Protein AF-A0A6C1KFY9-F1 (afdb_monomer_lite)

Foldseek 3Di:
DDCVVVCVLPVDDLVVLVVVLVVVLVVCCVPVNDVRSVVSVVVSVVVSVVSVVVVVVVVVVVVVVVVVVVVVVVVVVVVVVVVVVVVVCPVVVVVVPPPPPD

Structure (mmCIF, N/CA/C/O backbone):
data_AF-A0A6C1KFY9-F1
#
_entry.id   AF-A0A6C1KFY9-F1
#
loop_
_atom_site.group_PDB
_atom_site.id
_atom_site.type_symbol
_atom_site.label_atom_id
_atom_site.label_alt_id
_atom_site.label_comp_id
_atom_site.label_asym_id
_atom_site.label_entity_id
_atom_site.label_seq_id
_atom_site.pdbx_PDB_ins_code
_atom_site.Cartn_x
_atom_site.Cartn_y
_atom_site.Cartn_z
_atom_site.occupancy
_atom_site.B_iso_or_equiv
_atom_site.auth_seq_id
_atom_site.auth_comp_id
_atom_site.auth_asym_id
_atom_site.auth_atom_id
_atom_site.pdbx_PDB_model_num
ATOM 1 N N . MET A 1 1 ? -2.645 -18.558 -9.566 1.00 48.78 1 MET A N 1
ATOM 2 C CA . MET A 1 1 ? -2.881 -17.749 -8.347 1.00 48.78 1 MET A CA 1
ATOM 3 C C . MET A 1 1 ? -3.885 -16.662 -8.713 1.00 48.78 1 MET A C 1
ATOM 5 O O . MET A 1 1 ? -3.737 -16.039 -9.753 1.00 48.78 1 MET A O 1
ATOM 9 N N . SER A 1 2 ? -4.982 -16.580 -7.966 1.00 59.94 2 SER A N 1
ATOM 10 C CA . SER A 1 2 ? -6.292 -16.037 -8.362 1.00 59.94 2 SER A CA 1
ATOM 11 C C . SER A 1 2 ? -6.305 -14.546 -8.737 1.00 59.94 2 SER A C 1
ATOM 13 O O . SER A 1 2 ? -5.948 -13.709 -7.911 1.00 59.94 2 SER A O 1
ATOM 15 N N . GLY A 1 3 ? -6.831 -14.204 -9.922 1.00 59.00 3 GLY A N 1
ATOM 16 C CA . GLY A 1 3 ? -6.995 -12.820 -10.409 1.00 59.00 3 GLY A CA 1
ATOM 17 C C . GLY A 1 3 ? -7.806 -11.892 -9.490 1.00 59.00 3 GLY A C 1
ATOM 18 O O . GLY A 1 3 ? -7.597 -10.682 -9.501 1.00 59.00 3 GLY A O 1
ATOM 19 N N . LEU A 1 4 ? -8.640 -12.449 -8.603 1.00 62.00 4 LEU A N 1
ATOM 20 C CA . LEU A 1 4 ? -9.319 -11.713 -7.527 1.00 62.00 4 LEU A CA 1
ATOM 21 C C . LEU A 1 4 ? -8.346 -11.034 -6.552 1.00 62.00 4 LEU A C 1
ATOM 23 O O . LEU A 1 4 ? -8.603 -9.921 -6.102 1.00 62.00 4 LEU A O 1
ATOM 27 N N . ALA A 1 5 ? -7.208 -11.667 -6.260 1.00 59.53 5 ALA A N 1
ATOM 28 C CA . ALA A 1 5 ? -6.187 -11.086 -5.393 1.00 59.53 5 ALA A CA 1
ATOM 29 C C . ALA A 1 5 ? -5.513 -9.877 -6.058 1.00 59.53 5 ALA A C 1
ATOM 31 O O . ALA A 1 5 ? -5.189 -8.911 -5.378 1.00 59.53 5 ALA A O 1
ATOM 32 N N . HIS A 1 6 ? -5.359 -9.897 -7.385 1.00 57.59 6 HIS A N 1
ATOM 33 C CA . HIS A 1 6 ? -4.833 -8.764 -8.148 1.00 57.59 6 HIS A CA 1
ATOM 34 C C . HIS A 1 6 ? -5.833 -7.602 -8.210 1.00 57.59 6 HIS A C 1
ATOM 36 O O . HIS A 1 6 ? -5.449 -6.461 -7.977 1.00 57.59 6 HIS A O 1
ATOM 42 N N . LEU A 1 7 ? -7.124 -7.885 -8.418 1.00 62.16 7 LEU A N 1
ATOM 43 C CA . LEU A 1 7 ? -8.197 -6.880 -8.402 1.00 62.16 7 LEU A CA 1
ATOM 44 C C . LEU A 1 7 ? -8.366 -6.220 -7.026 1.00 62.16 7 LEU A C 1
ATOM 46 O O . LEU A 1 7 ? -8.491 -5.004 -6.938 1.00 62.16 7 LEU A O 1
ATOM 50 N N . LEU A 1 8 ? -8.298 -6.990 -5.939 1.00 59.75 8 LEU A N 1
ATOM 51 C CA . LEU A 1 8 ? -8.354 -6.441 -4.580 1.00 59.75 8 LEU A CA 1
ATOM 52 C C . LEU A 1 8 ? -7.058 -5.722 -4.168 1.00 59.75 8 LEU A C 1
ATOM 54 O O . LEU A 1 8 ? -7.097 -4.814 -3.337 1.00 59.75 8 LEU A O 1
ATOM 58 N N . ALA A 1 9 ? -5.909 -6.109 -4.730 1.00 59.88 9 ALA A N 1
ATOM 59 C CA . ALA A 1 9 ? -4.624 -5.480 -4.427 1.00 59.88 9 ALA A CA 1
ATOM 60 C C . ALA A 1 9 ? -4.367 -4.190 -5.222 1.00 59.88 9 ALA A C 1
ATOM 62 O O . ALA A 1 9 ? -3.793 -3.257 -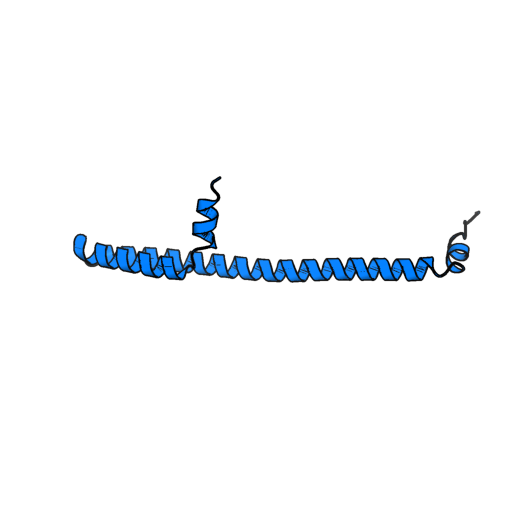4.660 1.00 59.88 9 ALA A O 1
ATOM 63 N N . TYR A 1 10 ? -4.795 -4.133 -6.488 1.00 58.06 10 TYR A N 1
ATOM 64 C CA . TYR A 1 10 ? -4.511 -3.028 -7.413 1.00 58.06 10 TYR A CA 1
ATOM 65 C C . TYR A 1 10 ? -5.752 -2.245 -7.861 1.00 58.06 10 TYR A C 1
ATOM 67 O O . TYR A 1 10 ? -5.621 -1.086 -8.239 1.00 58.06 10 TYR A O 1
ATOM 75 N N . GLY A 1 11 ? -6.949 -2.833 -7.793 1.00 61.44 11 GLY A N 1
ATOM 76 C CA . GLY A 1 11 ? -8.210 -2.165 -8.138 1.00 61.44 11 GLY A CA 1
ATOM 77 C C . GLY A 1 11 ? -8.867 -1.430 -6.969 1.00 61.44 11 GLY A C 1
ATOM 78 O O . GLY A 1 11 ? -9.712 -0.570 -7.196 1.00 61.44 11 GLY A O 1
ATOM 79 N N . VAL A 1 12 ? -8.476 -1.727 -5.723 1.00 64.00 12 VAL A N 1
ATOM 80 C CA . VAL A 1 12 ? -8.985 -1.040 -4.527 1.00 64.00 12 VAL A CA 1
ATOM 81 C C . VAL A 1 12 ? -7.975 0.018 -4.077 1.00 64.00 12 VAL A C 1
ATOM 83 O O . VAL A 1 12 ? -6.905 -0.332 -3.566 1.00 64.00 12 VAL A O 1
ATOM 86 N N . PRO A 1 13 ? -8.295 1.313 -4.232 1.00 68.62 13 PRO A N 1
ATOM 87 C CA . PRO A 1 13 ? -7.466 2.393 -3.730 1.00 68.62 13 PRO A CA 1
ATOM 88 C C . PRO A 1 13 ? -7.088 2.232 -2.253 1.00 68.62 13 PRO A C 1
ATOM 90 O O . PRO A 1 13 ? -7.913 1.867 -1.415 1.00 68.62 13 PRO A O 1
ATOM 93 N N . TRP A 1 14 ? -5.846 2.569 -1.905 1.00 70.88 14 TRP A N 1
ATOM 94 C CA . TRP A 1 14 ? -5.317 2.420 -0.544 1.00 70.88 14 TRP A CA 1
ATOM 95 C C . TRP A 1 14 ? -6.132 3.165 0.531 1.00 70.88 14 TRP A C 1
ATOM 97 O O . TRP A 1 14 ? -6.159 2.738 1.682 1.00 70.88 14 TRP A O 1
ATOM 107 N N . TRP A 1 15 ? -6.838 4.242 0.167 1.00 71.81 15 TRP A N 1
ATOM 108 C CA . TRP A 1 15 ? -7.678 5.010 1.090 1.00 71.81 15 TRP A CA 1
ATOM 109 C C . TRP A 1 15 ? -8.924 4.241 1.562 1.00 71.81 15 TRP A C 1
ATOM 111 O O . TRP A 1 15 ? -9.345 4.424 2.703 1.00 71.81 15 TRP A O 1
ATOM 121 N N . LEU A 1 16 ? -9.459 3.311 0.758 1.00 78.19 16 LEU A N 1
ATOM 122 C CA . LEU A 1 16 ? -10.575 2.444 1.169 1.00 78.19 16 LEU A CA 1
ATOM 123 C C . LEU A 1 16 ? -10.174 1.491 2.300 1.00 78.19 16 LEU A C 1
ATOM 125 O O . LEU A 1 16 ? -10.959 1.249 3.215 1.00 78.19 16 LEU A O 1
ATOM 129 N N . TRP A 1 17 ? -8.926 1.014 2.294 1.00 76.62 17 TRP A N 1
ATOM 130 C CA . TRP A 1 17 ? -8.371 0.240 3.407 1.00 76.62 17 TRP A CA 1
ATOM 131 C C . TRP A 1 17 ? -8.267 1.075 4.687 1.00 76.62 17 TRP A C 1
ATOM 133 O O . TRP A 1 17 ? -8.447 0.544 5.781 1.00 76.62 17 TRP A O 1
ATOM 143 N N . GLY A 1 18 ? -8.040 2.386 4.556 1.00 79.44 18 GLY A N 1
ATOM 144 C CA . GLY A 1 18 ? -8.043 3.314 5.684 1.00 79.44 18 GLY A CA 1
ATOM 145 C C . GLY A 1 18 ? -9.425 3.468 6.313 1.00 79.44 18 GLY A C 1
ATOM 146 O O . GLY A 1 18 ? -9.543 3.397 7.533 1.00 79.44 18 GLY A O 1
ATOM 147 N N . ILE A 1 19 ? -10.473 3.592 5.492 1.00 83.75 19 ILE A N 1
ATOM 148 C CA . ILE A 1 19 ? -11.867 3.682 5.960 1.00 83.75 19 ILE A CA 1
ATOM 149 C C . ILE A 1 19 ? -12.294 2.382 6.654 1.00 83.75 19 ILE A C 1
ATOM 151 O O . ILE A 1 19 ? -12.801 2.418 7.774 1.00 83.75 19 ILE A O 1
ATOM 155 N N . ALA A 1 20 ? -12.050 1.229 6.022 1.00 83.56 20 ALA A N 1
ATOM 156 C CA . ALA A 1 20 ? -12.383 -0.073 6.601 1.00 83.56 20 ALA A CA 1
ATOM 157 C C . ALA A 1 20 ? -11.632 -0.320 7.921 1.00 83.56 20 ALA A C 1
ATOM 159 O O . ALA A 1 20 ? -12.216 -0.792 8.897 1.00 83.56 20 ALA A O 1
ATOM 160 N N . GLY A 1 21 ? -10.353 0.057 7.977 1.00 83.00 21 GLY A N 1
ATOM 161 C CA . GLY A 1 21 ? -9.558 -0.021 9.195 1.00 83.00 21 GLY A CA 1
ATOM 162 C C . GLY A 1 21 ? -10.063 0.893 10.309 1.00 83.00 21 GLY A C 1
ATOM 163 O O . GLY A 1 21 ? -10.128 0.465 11.456 1.00 83.00 21 GLY A O 1
ATOM 164 N N . LEU A 1 22 ? -10.474 2.123 9.991 1.00 84.75 22 LEU A N 1
ATOM 165 C CA . LEU A 1 22 ? -11.059 3.056 10.960 1.00 84.75 22 LEU A CA 1
ATOM 166 C C . LEU A 1 22 ? -12.356 2.513 11.566 1.00 84.75 22 LEU A C 1
ATOM 168 O O . LEU A 1 22 ? -12.545 2.593 12.780 1.00 84.75 22 LEU A O 1
ATOM 172 N N . LEU A 1 23 ? -13.219 1.909 10.746 1.00 88.19 23 LEU A N 1
ATOM 173 C CA . LEU A 1 23 ? -14.431 1.240 11.224 1.00 88.19 23 LEU A CA 1
ATOM 174 C C . LEU A 1 23 ? -14.098 0.053 12.138 1.00 88.19 23 LEU A C 1
ATOM 176 O O . LEU A 1 23 ? -14.722 -0.106 13.187 1.00 88.19 23 LEU A O 1
ATOM 180 N N . ALA A 1 24 ? -13.081 -0.739 11.788 1.00 84.12 24 ALA A N 1
ATOM 181 C CA . ALA A 1 24 ? -12.619 -1.847 12.619 1.00 84.12 24 ALA A CA 1
ATOM 182 C C . ALA A 1 24 ? -12.058 -1.363 13.968 1.00 84.12 24 ALA A C 1
ATOM 184 O O . ALA A 1 24 ? -12.394 -1.929 15.006 1.00 84.12 24 ALA A O 1
ATOM 185 N N . VAL A 1 25 ? -11.267 -0.285 13.977 1.00 86.12 25 VAL A N 1
ATOM 186 C CA . VAL A 1 25 ? -10.746 0.352 15.200 1.00 86.12 25 VAL A CA 1
ATOM 187 C C . VAL A 1 25 ? -11.884 0.888 16.069 1.00 86.12 25 VAL A C 1
ATOM 189 O O . VAL A 1 25 ? -11.876 0.672 17.280 1.00 86.12 25 VAL A O 1
ATOM 192 N N . ALA A 1 26 ? -12.882 1.547 15.474 1.00 84.50 26 ALA A N 1
ATOM 193 C CA . ALA A 1 26 ? -14.044 2.062 16.196 1.00 84.50 26 ALA A CA 1
ATOM 194 C C . ALA A 1 26 ? -14.874 0.931 16.830 1.00 84.50 26 ALA A C 1
ATOM 196 O O . ALA A 1 26 ? -15.290 1.038 17.986 1.00 84.50 26 ALA A O 1
ATOM 197 N N . ALA A 1 27 ? -15.060 -0.181 16.113 1.00 86.38 27 ALA A N 1
ATOM 198 C CA . ALA A 1 27 ? -15.695 -1.379 16.654 1.00 86.38 27 ALA A CA 1
ATOM 199 C C . ALA A 1 27 ? -14.865 -1.989 17.800 1.00 86.38 27 ALA A C 1
ATOM 201 O O . ALA A 1 27 ? -15.406 -2.289 18.863 1.00 86.38 27 ALA A O 1
ATOM 202 N N . LEU A 1 28 ? -13.542 -2.090 17.639 1.00 85.44 28 LEU A N 1
ATOM 203 C CA . LEU A 1 28 ? -12.628 -2.574 18.681 1.00 85.44 28 LEU A CA 1
ATOM 204 C C . LEU A 1 28 ? -12.643 -1.693 19.933 1.00 85.44 28 LEU A C 1
ATOM 206 O O . LEU A 1 28 ? -12.646 -2.221 21.042 1.00 85.44 28 LEU A O 1
ATOM 210 N N . ALA A 1 29 ? -12.718 -0.370 19.778 1.00 84.69 29 ALA A N 1
ATOM 211 C CA . ALA A 1 29 ? -12.849 0.561 20.897 1.00 84.69 29 ALA A CA 1
ATOM 212 C C . ALA A 1 29 ? -14.120 0.307 21.711 1.00 84.69 29 ALA A C 1
ATOM 214 O O . ALA A 1 29 ? -14.108 0.439 22.934 1.00 84.69 29 ALA A O 1
ATOM 215 N N . ARG A 1 30 ? -15.202 -0.089 21.032 1.00 85.38 30 ARG A N 1
ATOM 216 C CA . ARG A 1 30 ? -16.499 -0.374 21.648 1.00 85.38 30 ARG A CA 1
ATOM 217 C C . ARG A 1 30 ? -16.520 -1.708 22.399 1.00 85.38 30 ARG A C 1
ATOM 219 O O . ARG A 1 30 ? -17.201 -1.796 23.413 1.00 85.38 30 ARG A O 1
ATOM 226 N N . VAL A 1 31 ? -15.806 -2.722 21.904 1.00 89.06 31 VAL A N 1
ATOM 227 C CA . VAL A 1 31 ? -15.886 -4.106 22.414 1.00 89.06 31 VAL A CA 1
ATOM 228 C C . VAL A 1 31 ? -14.728 -4.463 23.353 1.00 89.06 31 VAL A C 1
ATOM 230 O O . VAL A 1 31 ? -14.944 -5.108 24.373 1.00 89.06 31 VAL A O 1
ATOM 233 N N . ALA A 1 32 ? -13.505 -4.036 23.037 1.00 83.69 32 ALA A N 1
ATOM 234 C CA . ALA A 1 32 ? -12.279 -4.398 23.761 1.00 83.69 32 ALA A CA 1
ATOM 235 C C . ALA A 1 32 ? -11.643 -3.214 24.518 1.00 83.69 32 ALA A C 1
ATOM 237 O O . ALA A 1 32 ? -10.607 -3.362 25.171 1.00 83.69 32 ALA A O 1
ATOM 238 N N . GLY A 1 33 ? -12.262 -2.033 24.443 1.00 85.50 33 GLY A N 1
ATOM 239 C CA . GLY A 1 33 ? -11.838 -0.831 25.150 1.00 85.50 33 GLY A CA 1
ATOM 240 C C . GLY A 1 33 ? -10.706 -0.056 24.470 1.00 85.50 33 GLY A C 1
ATOM 241 O O . GLY A 1 33 ? -10.117 -0.458 23.464 1.00 85.50 33 GLY A O 1
ATOM 242 N N . LEU A 1 34 ? -10.389 1.105 25.051 1.00 84.50 34 LEU A N 1
ATOM 243 C CA . LEU A 1 34 ? -9.510 2.114 24.445 1.00 84.50 34 LEU A CA 1
ATOM 244 C C . LEU A 1 34 ? -8.079 1.611 24.191 1.00 84.50 34 LEU A C 1
ATOM 246 O O . LEU A 1 34 ? -7.431 2.013 23.228 1.00 84.50 34 LEU A O 1
ATOM 250 N N . ARG A 1 35 ? -7.582 0.717 25.053 1.00 85.00 35 ARG A N 1
ATOM 251 C CA . ARG A 1 35 ? -6.213 0.186 24.984 1.00 85.00 35 ARG A CA 1
ATOM 252 C C . ARG A 1 35 ? -6.011 -0.700 23.751 1.00 85.00 35 ARG A C 1
ATOM 254 O O . ARG A 1 35 ? -5.006 -0.562 23.059 1.00 85.00 35 ARG A O 1
ATOM 261 N N . ALA A 1 36 ? -6.990 -1.555 23.449 1.00 79.62 36 ALA A N 1
ATOM 262 C CA . ALA A 1 36 ? -6.989 -2.388 22.250 1.00 79.62 36 ALA A CA 1
ATOM 263 C C . ALA A 1 36 ? -7.184 -1.547 20.979 1.00 79.62 36 ALA A C 1
ATOM 265 O O . ALA A 1 36 ? -6.523 -1.790 19.971 1.00 79.62 36 ALA A O 1
ATOM 266 N N . ALA A 1 37 ? -8.026 -0.512 21.046 1.00 80.75 37 ALA A N 1
ATOM 267 C CA . ALA A 1 37 ? -8.210 0.422 19.940 1.00 80.75 37 ALA A CA 1
ATOM 268 C C 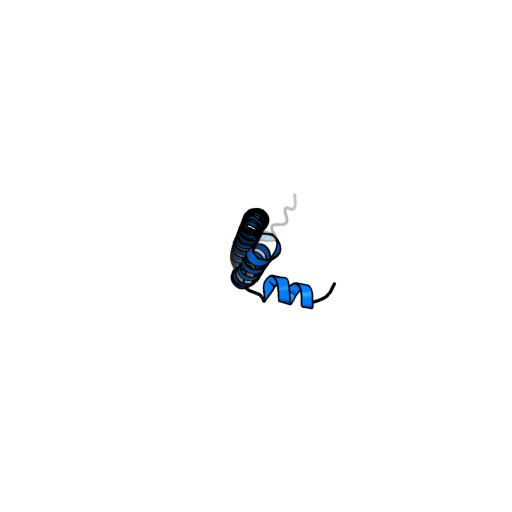. ALA A 1 37 ? -6.923 1.177 19.590 1.00 80.75 37 ALA A C 1
ATOM 270 O O . ALA A 1 37 ? -6.581 1.263 18.419 1.00 80.75 37 ALA A O 1
ATOM 271 N N . LEU A 1 38 ? -6.172 1.668 20.582 1.00 84.25 38 LEU A N 1
ATOM 272 C CA . LEU A 1 38 ? -4.893 2.347 20.344 1.00 84.25 38 LEU A CA 1
ATOM 273 C C . LEU A 1 38 ? -3.870 1.437 19.655 1.00 84.25 38 LEU A C 1
ATOM 275 O O . LEU A 1 38 ? -3.213 1.864 18.704 1.00 84.25 38 LEU A O 1
ATOM 279 N N . ALA A 1 39 ? -3.771 0.177 20.087 1.00 86.00 39 ALA A N 1
ATOM 280 C CA . ALA A 1 39 ? -2.915 -0.807 19.430 1.00 86.00 39 ALA A CA 1
ATOM 281 C C . ALA A 1 39 ? -3.362 -1.063 17.979 1.00 86.00 39 ALA A C 1
ATOM 283 O O . ALA A 1 39 ? -2.538 -1.054 17.065 1.00 86.00 39 ALA A O 1
ATOM 284 N N . ALA A 1 40 ? -4.669 -1.214 17.748 1.00 82.38 40 ALA A N 1
ATOM 285 C CA . ALA A 1 40 ? -5.228 -1.395 16.411 1.00 82.38 40 ALA A CA 1
ATOM 286 C C . ALA A 1 40 ? -4.978 -0.178 15.500 1.00 82.38 40 ALA A C 1
ATOM 288 O O . ALA A 1 40 ? -4.656 -0.352 14.326 1.00 82.38 40 ALA A O 1
ATOM 289 N N . THR A 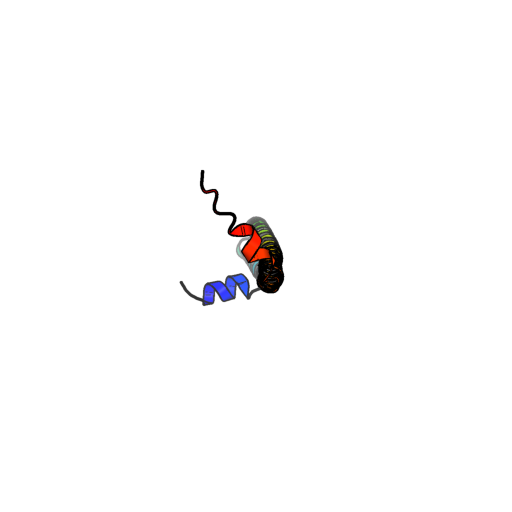1 41 ? -5.040 1.045 16.035 1.00 86.19 41 THR A N 1
ATOM 290 C CA . THR A 1 41 ? -4.707 2.272 15.296 1.00 86.19 41 THR A CA 1
ATOM 291 C C . THR A 1 41 ? -3.243 2.294 14.867 1.00 86.19 41 THR A C 1
ATOM 293 O O . THR A 1 41 ? -2.953 2.652 13.727 1.00 86.19 41 THR A O 1
ATOM 296 N N . ALA A 1 42 ? -2.316 1.887 15.740 1.00 86.75 42 ALA A N 1
ATOM 297 C CA . ALA A 1 42 ? -0.893 1.825 15.403 1.00 86.75 42 ALA A CA 1
ATOM 298 C C . ALA A 1 42 ? -0.617 0.807 14.283 1.00 86.75 42 ALA A C 1
ATOM 300 O O . ALA A 1 42 ? 0.090 1.114 13.321 1.00 86.75 42 ALA A O 1
ATOM 301 N N . VAL A 1 43 ? -1.239 -0.375 14.363 1.00 87.88 43 VAL A N 1
ATOM 302 C CA . VAL A 1 43 ? -1.160 -1.399 13.310 1.00 87.88 43 VAL A CA 1
ATOM 303 C C . VAL A 1 43 ? -1.743 -0.873 11.998 1.00 87.88 43 VAL A C 1
ATOM 305 O O . VAL A 1 43 ? -1.122 -1.008 10.944 1.00 87.88 43 VAL A O 1
ATOM 308 N N . LEU A 1 44 ? -2.905 -0.220 12.052 1.00 86.56 44 LEU A N 1
ATOM 309 C CA . LEU A 1 44 ? -3.544 0.359 10.875 1.00 86.56 44 LEU A CA 1
ATOM 310 C C . LEU A 1 44 ? -2.666 1.431 10.216 1.00 86.56 44 LEU A C 1
ATOM 312 O O . LEU A 1 44 ? -2.495 1.420 8.997 1.00 86.56 44 LEU A O 1
ATOM 316 N N . ALA A 1 45 ? -2.078 2.327 11.011 1.00 84.88 45 ALA A N 1
ATOM 317 C CA . ALA A 1 45 ? -1.181 3.367 10.520 1.00 84.88 45 ALA A CA 1
ATOM 318 C C . ALA A 1 45 ? 0.049 2.769 9.822 1.00 84.88 45 ALA A C 1
ATOM 320 O O . ALA A 1 45 ? 0.409 3.211 8.729 1.00 84.88 45 ALA A O 1
ATOM 321 N N . PHE A 1 46 ? 0.647 1.725 10.403 1.00 87.00 46 PHE A N 1
ATOM 322 C CA . PHE A 1 46 ? 1.778 1.018 9.804 1.00 87.00 46 PHE A CA 1
ATOM 323 C C . PHE A 1 46 ? 1.413 0.383 8.454 1.00 87.00 46 PHE A C 1
ATOM 325 O O . PHE A 1 46 ? 2.114 0.581 7.460 1.00 87.00 46 PHE A O 1
ATOM 332 N N . VAL A 1 47 ? 0.278 -0.321 8.383 1.00 83.31 47 VAL A N 1
ATOM 333 C CA . VAL A 1 47 ? -0.200 -0.958 7.144 1.00 83.31 47 VAL A CA 1
ATOM 334 C C . VAL A 1 47 ? -0.468 0.080 6.051 1.00 83.31 47 VAL A C 1
ATOM 336 O O . VAL A 1 47 ? -0.067 -0.117 4.902 1.00 83.31 47 VAL A O 1
ATOM 339 N N . LEU A 1 48 ? -1.109 1.201 6.389 1.00 81.81 48 LEU A N 1
ATOM 340 C CA . LEU A 1 48 ? -1.388 2.270 5.428 1.00 81.81 48 LEU A CA 1
ATOM 341 C C . LEU A 1 48 ? -0.108 2.941 4.927 1.00 81.81 48 LEU A C 1
ATOM 343 O O . LEU A 1 48 ? 0.016 3.172 3.724 1.00 81.81 48 LEU A O 1
ATOM 347 N N . ALA A 1 49 ? 0.855 3.208 5.813 1.00 79.00 49 ALA A N 1
ATOM 348 C CA . ALA A 1 49 ? 2.146 3.775 5.435 1.00 79.00 49 ALA A CA 1
ATOM 349 C C . ALA A 1 49 ? 2.907 2.846 4.477 1.00 79.00 49 ALA A C 1
ATOM 351 O O . ALA A 1 49 ? 3.373 3.289 3.425 1.00 79.00 49 ALA A O 1
ATOM 352 N N . HIS A 1 50 ? 2.951 1.548 4.786 1.00 77.12 50 HIS A N 1
ATOM 353 C CA . HIS A 1 50 ? 3.610 0.552 3.945 1.00 77.12 50 HIS A CA 1
ATOM 354 C C . HIS A 1 50 ? 2.946 0.430 2.564 1.00 77.12 50 HIS A C 1
ATOM 356 O O . HIS A 1 50 ? 3.626 0.442 1.536 1.00 77.12 50 HIS A O 1
ATOM 362 N N . ARG A 1 51 ? 1.607 0.371 2.502 1.00 76.06 51 ARG A N 1
ATOM 363 C CA . ARG A 1 51 ? 0.888 0.298 1.215 1.00 76.06 51 ARG A CA 1
ATOM 364 C C . ARG A 1 51 ? 1.021 1.575 0.393 1.00 76.06 51 ARG A C 1
ATOM 366 O O . ARG A 1 51 ? 1.161 1.482 -0.825 1.00 76.06 51 ARG A O 1
ATOM 373 N N . LYS A 1 52 ? 1.018 2.747 1.036 1.00 76.88 52 LYS A N 1
ATOM 374 C CA . LYS A 1 52 ? 1.254 4.030 0.363 1.00 76.88 52 LYS A CA 1
ATOM 375 C C . LYS A 1 52 ? 2.648 4.071 -0.267 1.00 76.88 52 LYS A C 1
ATOM 377 O O . LYS A 1 52 ? 2.758 4.431 -1.436 1.00 76.88 52 LYS A O 1
ATOM 382 N N . GLY A 1 53 ? 3.680 3.645 0.465 1.00 73.25 53 GLY A N 1
ATOM 383 C CA . GLY A 1 53 ? 5.046 3.542 -0.058 1.00 73.25 53 GLY A CA 1
ATOM 384 C C . GLY A 1 53 ? 5.145 2.588 -1.251 1.00 73.25 53 GLY A C 1
ATOM 385 O O . GLY A 1 53 ? 5.684 2.957 -2.290 1.00 73.25 53 GLY A O 1
ATOM 386 N N . ALA A 1 54 ? 4.539 1.401 -1.151 1.00 72.06 54 ALA A N 1
ATOM 387 C CA . ALA A 1 54 ? 4.537 0.418 -2.235 1.00 72.06 54 ALA A CA 1
ATOM 388 C C . ALA A 1 54 ? 3.813 0.916 -3.502 1.00 72.06 54 ALA A C 1
ATOM 390 O O . ALA A 1 54 ? 4.315 0.729 -4.608 1.00 72.06 54 ALA A O 1
ATOM 391 N N . GLN A 1 55 ? 2.663 1.588 -3.367 1.00 67.62 55 GLN A N 1
ATOM 392 C CA . GLN A 1 55 ? 1.954 2.158 -4.521 1.00 67.62 55 GLN A CA 1
ATOM 393 C C . GLN A 1 55 ? 2.702 3.346 -5.146 1.00 67.62 55 GLN A C 1
ATOM 395 O O . GLN A 1 55 ? 2.728 3.480 -6.371 1.00 67.62 55 GLN A O 1
ATOM 400 N N . GLN A 1 56 ? 3.344 4.193 -4.336 1.00 70.06 56 GLN A N 1
ATOM 401 C CA . GLN A 1 56 ? 4.181 5.283 -4.848 1.00 70.06 56 GLN A CA 1
ATOM 402 C C . GLN A 1 56 ? 5.418 4.754 -5.585 1.00 70.06 56 GLN A C 1
ATOM 404 O O . GLN A 1 56 ? 5.686 5.206 -6.693 1.00 70.06 56 GLN A O 1
ATOM 409 N N . GLY A 1 57 ? 6.107 3.749 -5.036 1.00 67.44 57 GLY A N 1
ATOM 410 C CA . GLY A 1 57 ? 7.231 3.096 -5.712 1.00 67.44 57 GLY A CA 1
ATOM 411 C C . GLY A 1 57 ? 6.821 2.422 -7.024 1.00 67.44 57 GLY A C 1
ATOM 412 O O . GLY A 1 57 ? 7.464 2.627 -8.047 1.00 67.44 57 GLY A O 1
ATOM 413 N N . TYR A 1 58 ? 5.700 1.693 -7.033 1.00 62.53 58 TYR A N 1
ATOM 414 C CA . TYR A 1 58 ? 5.200 1.021 -8.238 1.00 62.53 58 TYR A CA 1
ATOM 415 C C . TYR A 1 58 ? 4.811 2.010 -9.348 1.00 62.53 58 TYR A C 1
ATOM 417 O O . TYR A 1 58 ? 5.151 1.816 -10.512 1.00 62.53 58 TYR A O 1
ATOM 425 N N . SER A 1 59 ? 4.132 3.106 -8.993 1.00 67.25 59 SER A N 1
ATOM 426 C CA . SER A 1 59 ? 3.754 4.147 -9.960 1.00 67.25 59 SER A CA 1
ATOM 427 C C . SER A 1 59 ? 4.946 4.931 -10.515 1.00 67.25 59 SER A C 1
ATOM 429 O O . SER A 1 59 ? 4.898 5.351 -11.671 1.00 67.25 59 SER A O 1
ATOM 431 N N . GLN A 1 60 ? 6.015 5.119 -9.734 1.00 66.00 60 GLN A N 1
ATOM 432 C CA . GLN A 1 60 ? 7.260 5.701 -10.243 1.00 66.00 60 GLN A CA 1
ATOM 433 C C . GLN A 1 60 ? 7.985 4.732 -11.179 1.00 66.00 60 GLN A C 1
ATOM 435 O O . GLN A 1 60 ? 8.332 5.127 -12.288 1.00 66.00 60 GLN A O 1
ATOM 440 N N . ALA A 1 61 ? 8.102 3.459 -10.791 1.00 65.50 61 ALA A N 1
ATOM 441 C CA . ALA A 1 61 ? 8.732 2.432 -11.617 1.00 65.50 61 ALA A CA 1
ATOM 442 C C . ALA A 1 61 ? 8.027 2.250 -12.975 1.00 65.50 61 ALA A C 1
ATOM 444 O O . ALA A 1 61 ? 8.691 2.109 -13.997 1.00 65.50 61 ALA A O 1
ATOM 445 N N . MET A 1 62 ? 6.690 2.316 -13.013 1.00 67.31 62 MET A N 1
ATOM 446 C CA . MET A 1 62 ? 5.934 2.261 -14.274 1.00 67.31 62 MET A CA 1
ATOM 447 C C . MET A 1 62 ? 6.247 3.451 -15.191 1.00 67.31 62 MET A C 1
ATOM 449 O O . MET A 1 62 ? 6.471 3.262 -16.382 1.00 67.31 62 MET A O 1
ATOM 453 N N . LYS A 1 63 ? 6.331 4.668 -14.640 1.00 69.94 63 LYS A N 1
ATOM 454 C CA . LYS A 1 63 ? 6.666 5.873 -15.420 1.00 69.94 63 LYS A CA 1
ATOM 455 C C . LYS A 1 63 ? 8.103 5.865 -15.935 1.00 69.94 63 LYS A C 1
ATOM 457 O O . LYS A 1 63 ? 8.365 6.380 -17.017 1.00 69.94 63 LYS A O 1
ATOM 462 N N . GLU A 1 64 ? 9.041 5.335 -15.156 1.00 67.31 64 GLU A N 1
ATO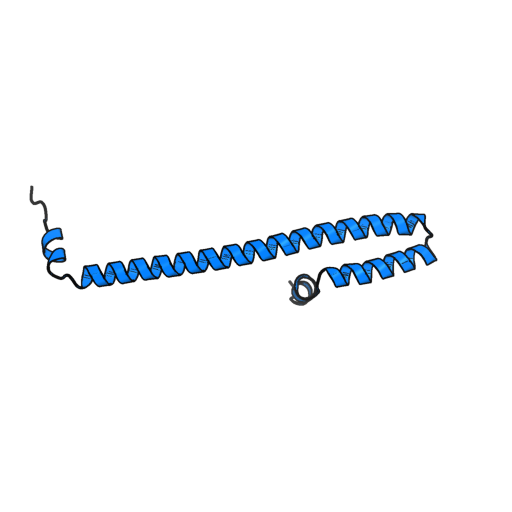M 463 C CA . GLU A 1 64 ? 10.425 5.161 -15.604 1.00 67.31 64 GLU A CA 1
ATOM 464 C C . GLU A 1 64 ? 10.517 4.100 -16.704 1.00 67.31 64 GLU A C 1
ATOM 466 O O . GLU A 1 64 ? 11.134 4.357 -17.736 1.00 67.31 64 GLU A O 1
ATOM 471 N N . GLY A 1 65 ? 9.814 2.974 -16.549 1.00 64.31 65 GLY A N 1
ATOM 472 C CA . GLY A 1 65 ? 9.740 1.928 -17.568 1.00 64.31 65 GLY A CA 1
ATOM 473 C C . GLY A 1 65 ? 9.146 2.407 -18.898 1.00 64.31 65 GLY A C 1
ATOM 474 O O . GLY A 1 65 ? 9.676 2.069 -19.953 1.00 64.31 65 GLY A O 1
ATOM 475 N N . GLU A 1 66 ? 8.096 3.234 -18.870 1.00 77.50 66 GLU A N 1
ATOM 476 C CA . GLU A 1 66 ? 7.520 3.842 -20.082 1.00 77.50 66 GLU A CA 1
ATOM 477 C C . GLU A 1 66 ? 8.530 4.743 -20.809 1.00 77.50 66 GLU A C 1
ATOM 479 O O . GLU A 1 66 ? 8.700 4.632 -22.024 1.00 77.50 66 GLU A O 1
ATOM 484 N N . ARG A 1 67 ? 9.267 5.582 -20.068 1.00 75.12 67 ARG A N 1
ATOM 485 C CA . ARG A 1 67 ? 10.294 6.469 -20.643 1.00 75.12 67 ARG A CA 1
ATOM 486 C C . ARG A 1 67 ? 11.464 5.702 -21.247 1.00 75.12 67 ARG A C 1
ATOM 488 O O . ARG A 1 67 ? 11.985 6.101 -22.288 1.00 75.12 67 ARG A O 1
ATOM 495 N N . ASP A 1 68 ? 11.896 4.627 -20.599 1.00 75.44 68 ASP A N 1
ATOM 496 C CA . ASP A 1 68 ? 12.976 3.794 -21.123 1.00 75.44 68 ASP A CA 1
ATOM 497 C C . ASP A 1 68 ? 12.526 3.022 -22.369 1.00 75.44 68 ASP A C 1
ATOM 499 O O . ASP A 1 68 ? 13.286 2.927 -23.335 1.00 75.44 68 ASP A O 1
ATOM 503 N N . ALA A 1 69 ? 11.275 2.553 -22.410 1.00 74.38 69 ALA A N 1
ATOM 504 C CA . ALA A 1 69 ? 10.706 1.919 -23.596 1.00 74.38 69 ALA A CA 1
ATOM 505 C C . ALA A 1 69 ? 10.646 2.883 -24.795 1.00 74.38 69 ALA A C 1
ATOM 507 O O . ALA A 1 69 ? 11.063 2.516 -25.897 1.00 74.38 69 ALA A O 1
ATOM 508 N N . GLU A 1 70 ? 10.198 4.126 -24.590 1.00 84.12 70 GLU A N 1
ATOM 509 C CA . GLU A 1 70 ? 10.216 5.165 -25.631 1.00 84.12 70 GLU A CA 1
ATOM 510 C C . GLU A 1 70 ? 11.641 5.447 -26.124 1.00 84.12 70 GLU A C 1
ATOM 512 O O . GLU A 1 70 ? 11.888 5.469 -27.332 1.00 84.12 70 GLU A O 1
ATOM 517 N N . ARG A 1 71 ? 12.611 5.564 -25.207 1.00 81.81 71 ARG A N 1
ATOM 518 C CA . ARG A 1 71 ? 14.018 5.807 -25.556 1.00 81.81 71 ARG A CA 1
ATOM 519 C C . ARG A 1 71 ? 14.622 4.670 -26.382 1.00 81.81 71 ARG A C 1
ATOM 521 O O . ARG A 1 71 ? 15.389 4.927 -27.313 1.00 81.81 71 ARG A O 1
ATOM 528 N N . ILE A 1 72 ? 14.281 3.420 -26.069 1.00 84.69 72 ILE A N 1
ATOM 529 C CA . ILE A 1 72 ? 14.719 2.252 -26.843 1.00 84.69 72 ILE A CA 1
ATOM 530 C C . ILE A 1 72 ? 14.105 2.285 -28.246 1.00 84.69 72 ILE A C 1
ATOM 532 O O . ILE A 1 72 ? 14.820 2.072 -29.227 1.00 84.69 72 ILE A O 1
ATOM 536 N N . LEU A 1 73 ? 12.808 2.589 -28.362 1.00 84.56 73 LEU A N 1
ATOM 537 C CA . LEU A 1 73 ? 12.127 2.678 -29.655 1.00 84.56 73 LEU A CA 1
ATOM 538 C C . LEU A 1 73 ? 12.714 3.781 -30.538 1.00 84.56 73 LEU A C 1
ATOM 540 O O . LEU A 1 73 ? 12.954 3.548 -31.723 1.00 84.56 73 LEU A O 1
ATOM 544 N N . ASP A 1 74 ? 12.996 4.951 -29.974 1.00 85.81 74 ASP A N 1
ATOM 545 C CA . ASP A 1 74 ? 13.610 6.051 -30.716 1.00 85.81 74 ASP A CA 1
ATOM 546 C C . ASP A 1 74 ? 15.051 5.742 -31.116 1.00 85.81 74 ASP A C 1
ATOM 548 O O . ASP A 1 74 ? 15.445 6.019 -32.249 1.00 85.81 74 ASP A O 1
ATOM 552 N N . THR A 1 75 ? 15.815 5.069 -30.252 1.00 85.62 75 THR A N 1
ATOM 553 C CA . THR A 1 75 ? 17.159 4.584 -30.600 1.00 85.62 75 THR A CA 1
ATOM 554 C C . THR A 1 75 ? 17.101 3.579 -31.752 1.00 85.62 75 THR A C 1
ATOM 556 O O . THR A 1 75 ? 17.885 3.671 -32.697 1.00 85.62 75 THR A O 1
ATOM 559 N N . ALA A 1 76 ? 16.141 2.651 -31.727 1.00 82.06 76 ALA A N 1
ATOM 560 C CA . ALA A 1 76 ? 15.942 1.685 -32.802 1.00 82.06 76 ALA A CA 1
ATOM 561 C C . ALA A 1 76 ? 15.513 2.360 -34.118 1.00 82.06 76 ALA A C 1
ATOM 563 O O . ALA A 1 76 ? 16.010 1.998 -35.187 1.00 82.06 76 ALA A O 1
ATOM 564 N N . ARG A 1 77 ? 14.637 3.373 -34.059 1.00 85.19 77 ARG A N 1
ATOM 565 C CA . ARG A 1 77 ? 14.247 4.179 -35.228 1.00 85.19 77 ARG A CA 1
ATOM 566 C C . ARG A 1 77 ? 15.429 4.948 -35.805 1.00 85.19 77 ARG A C 1
ATOM 568 O O . ARG A 1 77 ? 15.624 4.902 -37.014 1.00 85.19 77 ARG A O 1
ATOM 575 N N . ALA A 1 78 ? 16.228 5.595 -34.960 1.00 80.75 78 ALA A N 1
ATOM 576 C CA . ALA A 1 78 ? 17.414 6.337 -35.378 1.00 80.75 78 ALA A CA 1
ATOM 577 C C . ALA A 1 78 ? 18.479 5.418 -36.001 1.00 80.75 78 ALA A C 1
ATOM 579 O O . ALA A 1 78 ? 19.105 5.769 -37.002 1.00 80.75 78 ALA A O 1
ATOM 580 N N . ALA A 1 79 ? 18.660 4.215 -35.447 1.00 78.81 79 ALA A N 1
ATOM 581 C CA . ALA A 1 79 ? 19.544 3.207 -36.021 1.00 78.81 79 ALA A CA 1
ATOM 582 C C . ALA A 1 79 ? 19.058 2.753 -37.405 1.00 78.81 79 ALA A C 1
ATOM 584 O O . ALA A 1 79 ? 19.868 2.642 -38.324 1.00 78.81 79 ALA A O 1
ATOM 585 N N . ARG A 1 80 ? 17.743 2.558 -37.569 1.00 76.50 80 ARG A N 1
ATOM 586 C CA . ARG A 1 80 ? 17.134 2.195 -38.852 1.00 76.50 80 ARG A CA 1
ATOM 587 C C . ARG A 1 80 ? 17.260 3.312 -39.884 1.00 76.50 80 ARG A C 1
ATOM 589 O O . ARG A 1 80 ? 17.758 3.057 -40.969 1.00 76.50 80 ARG A O 1
ATOM 596 N N . SER A 1 81 ? 16.935 4.554 -39.527 1.00 77.69 81 SER A N 1
ATOM 597 C CA . SER A 1 81 ? 17.109 5.693 -40.437 1.00 77.69 81 SER A CA 1
ATOM 598 C C . SER A 1 81 ? 18.577 5.915 -40.805 1.00 77.69 81 SER A C 1
ATOM 600 O O . SER A 1 81 ? 18.894 6.259 -41.938 1.00 77.69 81 SER A O 1
ATOM 602 N N . GLY A 1 82 ? 19.499 5.694 -39.864 1.00 76.12 82 GLY A N 1
ATOM 603 C CA . GLY A 1 82 ? 20.935 5.752 -40.126 1.00 76.12 82 GLY A CA 1
ATOM 604 C C . GLY A 1 82 ? 21.454 4.591 -40.982 1.00 76.12 82 GLY A C 1
ATOM 605 O O . GLY A 1 82 ? 22.501 4.735 -41.611 1.00 76.12 82 GLY A O 1
ATOM 606 N N . ALA A 1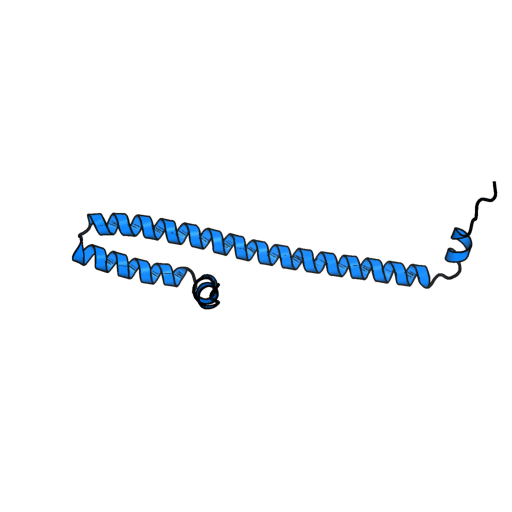 83 ? 20.774 3.444 -40.997 1.00 68.44 83 ALA A N 1
ATOM 607 C CA . ALA A 1 83 ? 21.053 2.346 -41.921 1.00 68.44 83 ALA A CA 1
ATOM 608 C C . ALA A 1 83 ? 20.505 2.667 -43.319 1.00 68.44 83 ALA A C 1
ATOM 610 O O . ALA A 1 83 ? 21.272 2.632 -44.272 1.00 68.44 83 ALA A O 1
ATOM 611 N N . ASP A 1 84 ? 19.256 3.129 -43.423 1.00 71.06 84 ASP A N 1
ATOM 612 C CA . ASP A 1 84 ? 18.630 3.513 -44.697 1.00 71.06 84 ASP A CA 1
ATOM 613 C C . ASP A 1 84 ? 19.430 4.618 -45.424 1.00 71.06 84 ASP A C 1
ATOM 615 O O . ASP A 1 84 ? 19.613 4.575 -46.640 1.00 71.06 84 ASP A O 1
ATOM 619 N N . LEU A 1 85 ? 19.979 5.588 -44.678 1.00 67.75 85 LEU A N 1
ATOM 620 C CA . LEU A 1 85 ? 20.864 6.629 -45.222 1.00 67.75 85 LEU A CA 1
ATOM 621 C C . LEU A 1 85 ? 22.224 6.093 -45.700 1.00 67.75 85 LEU A C 1
ATOM 623 O O . LEU A 1 85 ? 22.828 6.689 -46.589 1.00 67.75 85 LEU A O 1
ATOM 627 N N . ARG A 1 86 ? 22.729 5.005 -45.105 1.00 64.38 86 ARG A N 1
ATOM 628 C CA . ARG A 1 86 ? 23.990 4.361 -45.513 1.00 64.38 86 ARG A CA 1
ATOM 629 C C . ARG A 1 86 ? 23.788 3.439 -46.713 1.00 64.38 86 ARG A C 1
ATOM 631 O O . ARG A 1 86 ? 24.608 3.473 -47.624 1.00 64.38 86 ARG A O 1
ATOM 638 N N . ASP A 1 87 ? 22.686 2.698 -46.745 1.00 62.22 87 ASP A N 1
ATOM 639 C CA . ASP A 1 87 ? 22.330 1.800 -47.849 1.00 62.22 87 ASP A CA 1
ATOM 640 C C . ASP A 1 87 ? 21.945 2.574 -49.121 1.00 62.22 87 ASP A C 1
ATOM 642 O O . ASP A 1 87 ? 22.211 2.122 -50.234 1.00 62.22 87 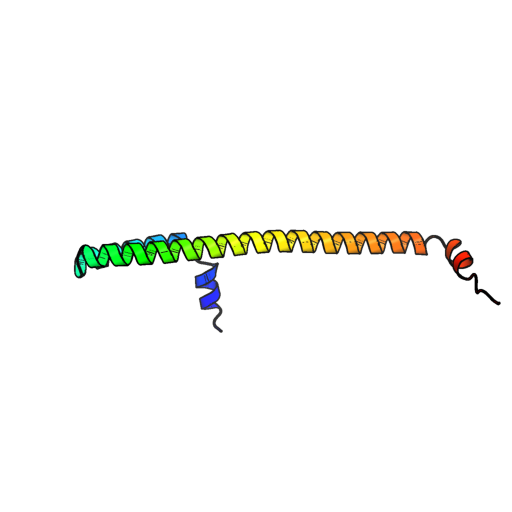ASP A O 1
ATOM 646 N N . GLY A 1 88 ? 21.375 3.778 -48.977 1.00 62.00 88 GLY A N 1
ATOM 647 C CA . GLY A 1 88 ? 21.073 4.673 -50.100 1.00 62.00 88 GLY A CA 1
ATOM 648 C C . GLY A 1 88 ? 22.306 5.264 -50.802 1.00 62.00 88 GLY A C 1
ATOM 649 O O . GLY A 1 88 ? 22.184 5.773 -51.917 1.00 62.00 88 GLY A O 1
ATOM 650 N N . ASP A 1 89 ? 23.493 5.183 -50.193 1.00 60.88 89 ASP A N 1
ATOM 651 C CA . ASP A 1 89 ? 24.741 5.710 -50.749 1.00 60.88 89 ASP A CA 1
ATOM 652 C C . ASP A 1 89 ? 25.590 4.584 -51.362 1.00 60.88 89 ASP A C 1
ATOM 654 O O . ASP A 1 89 ? 26.640 4.183 -50.854 1.00 60.88 89 ASP A O 1
ATOM 658 N N . ALA A 1 90 ? 25.128 4.071 -52.507 1.00 57.12 90 ALA A N 1
ATOM 659 C CA . ALA A 1 90 ? 25.758 2.975 -53.253 1.00 57.12 90 ALA A CA 1
ATOM 660 C C . ALA A 1 90 ? 27.237 3.220 -53.633 1.00 57.12 90 ALA A C 1
ATOM 662 O O . ALA A 1 90 ? 27.935 2.290 -54.039 1.00 57.12 90 ALA A O 1
ATOM 663 N N . ARG A 1 91 ? 27.741 4.459 -53.513 1.00 57.72 91 ARG A N 1
ATOM 664 C CA . ARG A 1 91 ? 29.157 4.781 -53.744 1.00 57.72 91 ARG A CA 1
ATOM 665 C C . ARG A 1 91 ? 30.057 4.379 -52.574 1.00 57.72 91 ARG A C 1
ATOM 667 O O . ARG A 1 91 ? 31.200 4.023 -52.830 1.00 57.72 91 ARG A O 1
ATOM 674 N N . ARG A 1 92 ? 29.557 4.371 -51.331 1.00 54.97 92 ARG A N 1
ATOM 675 C CA . ARG A 1 92 ? 30.371 4.090 -50.130 1.00 54.97 92 ARG A CA 1
ATOM 676 C C . ARG A 1 92 ? 30.589 2.601 -49.862 1.00 54.97 92 ARG A C 1
ATOM 678 O O . ARG A 1 92 ? 31.604 2.249 -49.275 1.00 54.97 92 ARG A O 1
ATOM 685 N N . LEU A 1 93 ? 29.704 1.729 -50.352 1.00 56.00 93 LEU A N 1
ATOM 686 C CA . LEU A 1 93 ? 29.897 0.269 -50.317 1.00 56.00 93 LEU A CA 1
ATOM 687 C C . LEU A 1 93 ? 31.142 -0.167 -51.111 1.00 56.00 93 LEU A C 1
ATOM 689 O O . LEU A 1 93 ? 31.829 -1.103 -50.726 1.00 56.00 93 LEU A O 1
ATOM 693 N N . ARG A 1 94 ? 31.475 0.556 -52.190 1.00 56.62 94 ARG A N 1
ATOM 694 C CA . ARG A 1 94 ? 32.649 0.276 -53.029 1.00 56.62 94 ARG A CA 1
ATOM 695 C C . ARG A 1 94 ? 33.977 0.678 -52.372 1.00 56.62 94 ARG A C 1
ATOM 697 O O . ARG A 1 94 ? 35.010 0.116 -52.726 1.00 56.62 94 ARG A O 1
ATOM 704 N N . ASP A 1 95 ? 33.952 1.631 -51.442 1.00 58.94 95 ASP A N 1
ATOM 705 C CA . ASP A 1 95 ? 35.150 2.109 -50.740 1.00 58.94 95 ASP A CA 1
ATOM 706 C C . ASP A 1 95 ? 35.520 1.219 -49.537 1.00 58.94 95 ASP A C 1
ATOM 708 O O . ASP A 1 95 ? 36.686 1.183 -49.143 1.00 58.94 95 ASP A O 1
ATOM 712 N N . ASP A 1 96 ? 34.554 0.475 -48.979 1.00 56.97 96 ASP A N 1
ATOM 713 C CA . ASP A 1 96 ? 34.765 -0.451 -47.851 1.00 56.97 96 ASP A CA 1
ATOM 714 C C . ASP A 1 96 ? 35.238 -1.848 -48.309 1.00 56.97 96 ASP A C 1
ATOM 716 O O . ASP A 1 96 ? 35.889 -2.578 -47.562 1.00 56.97 96 ASP A O 1
ATOM 720 N N . ASP A 1 97 ? 35.050 -2.175 -49.594 1.00 57.16 97 ASP A N 1
ATOM 721 C CA . ASP A 1 97 ? 35.627 -3.352 -50.264 1.00 57.16 97 ASP A CA 1
ATOM 722 C C . ASP A 1 97 ? 37.125 -3.187 -50.593 1.00 57.16 97 ASP A C 1
ATOM 724 O O . ASP A 1 97 ? 37.681 -3.877 -51.456 1.00 57.16 97 ASP A O 1
ATOM 728 N N . GLY A 1 98 ? 37.819 -2.300 -49.872 1.00 59.16 98 GLY A N 1
ATOM 729 C CA . GLY A 1 98 ? 39.273 -2.211 -49.805 1.00 59.16 98 GLY A CA 1
ATOM 730 C C . GLY A 1 98 ? 39.887 -3.456 -49.162 1.00 59.16 98 GLY A C 1
ATOM 731 O O . GLY A 1 98 ? 40.580 -3.365 -48.148 1.00 59.16 98 GLY A O 1
ATOM 732 N N . PHE A 1 99 ? 39.647 -4.625 -49.762 1.00 56.03 99 PHE A N 1
ATOM 733 C CA . PHE A 1 99 ? 40.326 -5.885 -49.521 1.00 56.03 99 PHE A CA 1
ATOM 734 C C . PHE A 1 99 ? 41.829 -5.607 -49.576 1.00 56.03 99 PHE A C 1
ATOM 736 O O . PHE A 1 99 ? 42.443 -5.514 -50.644 1.00 56.03 99 PHE A O 1
ATOM 743 N N . ARG A 1 100 ? 42.431 -5.449 -48.394 1.00 59.28 100 ARG A N 1
ATOM 744 C CA . ARG A 1 100 ? 43.876 -5.486 -48.201 1.00 59.28 100 ARG A CA 1
ATOM 745 C C . ARG A 1 100 ? 44.362 -6.838 -48.708 1.00 59.28 100 ARG A C 1
ATOM 747 O O . ARG A 1 100 ? 44.361 -7.823 -47.983 1.00 59.28 100 ARG A O 1
ATOM 754 N N . ARG A 1 101 ? 44.800 -6.881 -49.963 1.00 56.94 101 ARG A N 1
ATOM 755 C CA . ARG A 1 101 ? 45.789 -7.857 -50.409 1.00 56.94 101 ARG A CA 1
ATOM 756 C C . ARG A 1 101 ? 47.160 -7.317 -50.022 1.00 56.94 101 ARG A C 1
ATOM 758 O O . ARG A 1 101 ? 47.757 -6.570 -50.793 1.00 56.94 101 ARG A O 1
ATOM 765 N N . LYS A 1 102 ? 47.622 -7.663 -48.824 1.00 51.06 102 LYS A N 1
ATOM 766 C CA . LYS A 1 102 ? 49.042 -7.849 -48.512 1.00 51.06 102 LYS A CA 1
ATOM 767 C C . LYS A 1 102 ? 49.167 -8.978 -47.510 1.00 51.06 102 LYS A C 1
ATOM 769 O O . LYS A 1 102 ? 48.448 -8.906 -46.492 1.00 51.06 102 LYS A O 1
#

Organism: Xanthobacter autotrophicus (NCBI:txid280)

pLDDT: mean 73.07, std 11.1, range [48.78, 89.06]

Sequence (102 aa):
MSGLAHLLAYGVPWWLWGIAGLLAVAALARVAGLRAALAATAVLAFVLAHRKGAQQGYSQAMKEGERDAERILDTARAARSGADLRDGDARRLRDDDGFRRK

Radius of gyration: 29.59 Å; chains: 1; bounding box: 66×24×79 Å

Secondary structure (DSSP, 8-state):
--HHHHHHHHSS-HHHHHHHHHHHHHHHHHHTHHHHHHHHHHHHHHHHHHHHHHHHHHHHHHHHHHHHHHHHHHHHHHHHHHHHHHHT-TTTHHHH------